Protein AF-A0A657AFZ0-F1 (afdb_monomer)

Sequence (140 aa):
MDDELVVFCDPKSELSTLSYVSDQQLSKAKWILREAGSGTRQAFDNAMQGVLHELNIELELQHTEAIKRAVESGMGIGCLSKVTLNDAFKRSSLIALKTPQRDFKRKFYIITHKDKYLSPGIRNWLELCFEYAELHNTYS

Structure (mmCIF, N/CA/C/O backbone):
data_AF-A0A657AFZ0-F1
#
_entry.id   AF-A0A657AFZ0-F1
#
loop_
_atom_site.group_PDB
_atom_site.id
_atom_site.type_symbol
_atom_site.label_atom_id
_atom_site.label_alt_id
_atom_site.label_comp_id
_atom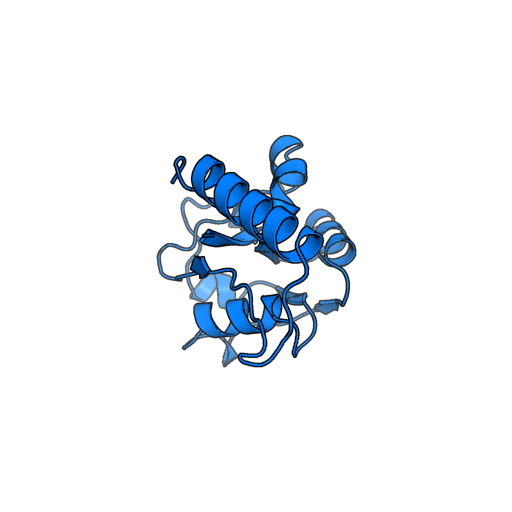_site.label_asym_id
_atom_site.label_entity_id
_atom_site.label_seq_id
_atom_site.pdbx_PDB_ins_code
_atom_site.Cartn_x
_atom_site.Cartn_y
_atom_site.Cartn_z
_atom_site.occupancy
_atom_site.B_iso_or_equiv
_atom_site.auth_seq_id
_atom_site.auth_comp_id
_atom_site.auth_asym_id
_atom_site.auth_atom_id
_atom_site.pdbx_PDB_model_num
ATOM 1 N N . MET A 1 1 ? 15.847 4.395 -7.811 1.00 70.00 1 MET A N 1
ATOM 2 C CA . MET A 1 1 ? 14.703 5.181 -7.325 1.00 70.00 1 MET A CA 1
ATOM 3 C C . MET A 1 1 ? 13.928 4.307 -6.372 1.00 70.00 1 MET A C 1
ATOM 5 O O . MET A 1 1 ? 13.512 3.214 -6.764 1.00 70.00 1 MET A O 1
ATOM 9 N N . ASP A 1 2 ? 13.813 4.765 -5.137 1.00 76.69 2 ASP A N 1
ATOM 10 C CA . ASP A 1 2 ? 13.100 4.034 -4.102 1.00 76.69 2 ASP A CA 1
ATOM 11 C C . ASP A 1 2 ? 11.601 4.352 -4.168 1.00 76.69 2 ASP A C 1
ATOM 13 O O . ASP A 1 2 ? 11.188 5.468 -4.484 1.00 76.69 2 ASP A O 1
ATOM 17 N N . ASP A 1 3 ? 10.780 3.335 -3.934 1.00 84.25 3 ASP A N 1
ATOM 18 C CA . ASP A 1 3 ? 9.333 3.441 -3.793 1.00 84.25 3 ASP A CA 1
ATOM 19 C C . ASP A 1 3 ? 8.899 2.608 -2.595 1.00 84.25 3 ASP A C 1
ATOM 21 O O . ASP A 1 3 ? 9.539 1.630 -2.206 1.00 84.25 3 ASP A O 1
ATOM 25 N N . GLU A 1 4 ? 7.785 2.997 -2.006 1.00 91.06 4 GLU A N 1
ATOM 26 C CA . GLU A 1 4 ? 7.251 2.354 -0.819 1.00 91.06 4 GLU A CA 1
ATOM 27 C C . GLU A 1 4 ? 5.762 2.141 -1.039 1.00 91.06 4 GLU A C 1
ATOM 29 O O . GLU A 1 4 ? 5.026 3.078 -1.374 1.00 91.06 4 GLU A O 1
ATOM 34 N N . LEU A 1 5 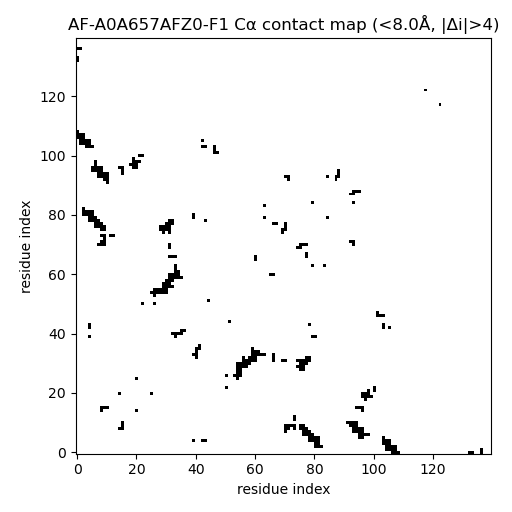? 5.311 0.900 -0.866 1.00 94.69 5 LEU A N 1
ATOM 35 C CA . LEU A 1 5 ? 3.887 0.658 -0.720 1.00 94.69 5 LEU A CA 1
ATOM 36 C C . LEU A 1 5 ? 3.458 1.040 0.695 1.00 94.69 5 LEU A C 1
ATOM 38 O O . LEU A 1 5 ? 4.146 0.780 1.675 1.00 94.69 5 LEU A O 1
ATOM 42 N N . VAL A 1 6 ? 2.295 1.660 0.803 1.00 96.62 6 VAL A N 1
ATOM 43 C CA . VAL A 1 6 ? 1.723 2.061 2.082 1.00 96.62 6 VAL A CA 1
ATOM 44 C C . VAL A 1 6 ? 0.385 1.369 2.217 1.00 96.62 6 VAL A C 1
ATOM 46 O O . VAL A 1 6 ? -0.428 1.405 1.292 1.00 96.62 6 VAL A O 1
ATOM 49 N N . VAL A 1 7 ? 0.166 0.729 3.364 1.00 97.62 7 VAL A N 1
ATOM 50 C CA . VAL A 1 7 ? -1.158 0.254 3.765 1.00 97.62 7 VAL A CA 1
ATOM 51 C C . VAL A 1 7 ? -1.947 1.455 4.272 1.00 97.62 7 VAL A C 1
ATOM 53 O O . VAL A 1 7 ? -1.413 2.276 5.016 1.00 97.62 7 VAL A O 1
ATOM 56 N N . PHE A 1 8 ? -3.199 1.599 3.859 1.00 98.31 8 PHE A N 1
ATOM 57 C CA . PHE A 1 8 ? -4.007 2.766 4.201 1.00 98.31 8 PHE A CA 1
ATOM 58 C C . PHE A 1 8 ? -5.476 2.408 4.411 1.00 98.31 8 PHE A C 1
ATOM 60 O O . PHE A 1 8 ? -5.975 1.415 3.880 1.00 98.31 8 PHE A O 1
ATOM 67 N N . CYS A 1 9 ? -6.167 3.246 5.175 1.00 98.25 9 CYS A N 1
ATOM 68 C CA . CYS A 1 9 ? -7.593 3.130 5.457 1.00 98.25 9 CYS A CA 1
ATOM 69 C C . CYS A 1 9 ? -8.274 4.501 5.416 1.00 98.25 9 CYS A C 1
ATOM 71 O O . CYS A 1 9 ? -7.610 5.540 5.321 1.00 98.25 9 CYS A O 1
ATOM 73 N N . ASP A 1 10 ? -9.602 4.512 5.510 1.00 97.75 10 ASP A N 1
ATOM 74 C CA . ASP A 1 10 ? -10.332 5.743 5.781 1.00 97.75 10 ASP A CA 1
ATOM 75 C C . ASP A 1 10 ? -10.090 6.232 7.229 1.00 97.75 10 ASP A C 1
ATOM 77 O O . ASP A 1 10 ? -9.787 5.429 8.119 1.00 97.75 10 ASP A O 1
ATOM 81 N N . PRO A 1 11 ? -10.246 7.539 7.505 1.00 96.94 11 PRO A N 1
ATOM 82 C CA . PRO A 1 11 ? -10.029 8.094 8.838 1.00 96.94 11 PRO A CA 1
ATOM 83 C C . PRO A 1 11 ? -10.948 7.552 9.940 1.00 96.94 11 PRO A C 1
ATOM 85 O O . PRO A 1 11 ? -10.578 7.621 11.111 1.00 96.94 11 PRO A O 1
ATOM 88 N N . LYS A 1 12 ? -12.141 7.048 9.597 1.00 95.81 12 LYS A N 1
ATOM 89 C CA . LYS A 1 12 ? -13.144 6.567 10.560 1.00 95.81 12 LYS A CA 1
ATOM 90 C C . LYS A 1 12 ? -12.959 5.089 10.913 1.00 95.81 12 LYS A C 1
ATOM 92 O O . LYS A 1 12 ? -13.614 4.616 11.839 1.00 95.81 12 LYS A O 1
ATOM 97 N N . SER A 1 13 ? -12.083 4.373 10.208 1.00 95.75 13 SER A N 1
ATOM 98 C CA . SER A 1 13 ? -11.701 3.001 10.537 1.00 95.75 13 SER A CA 1
ATOM 99 C C . SER A 1 13 ? -11.097 2.908 11.937 1.00 95.75 13 SER A C 1
ATOM 101 O O . SER A 1 13 ? -10.265 3.726 12.317 1.00 95.75 13 SER A O 1
ATOM 103 N N . GLU A 1 14 ? -11.432 1.857 12.684 1.00 94.25 14 GLU A N 1
ATOM 104 C CA . GLU A 1 14 ? -10.829 1.575 13.996 1.00 94.25 14 GLU A CA 1
ATOM 105 C C . GLU A 1 14 ? -9.298 1.447 13.910 1.00 94.25 14 GLU A C 1
ATOM 107 O O . GLU A 1 14 ? -8.578 1.864 14.821 1.00 94.25 14 GLU A O 1
ATOM 112 N N . LEU A 1 15 ? -8.790 0.940 12.778 1.00 95.25 15 LEU A N 1
ATOM 113 C CA . LEU A 1 15 ? -7.359 0.763 12.531 1.00 95.25 15 LEU A CA 1
ATOM 114 C C . LEU A 1 15 ? -6.597 2.091 12.467 1.00 95.25 15 LEU A C 1
ATOM 116 O O . LEU A 1 15 ? -5.401 2.106 12.749 1.00 95.25 15 LEU A O 1
ATOM 120 N N . SER A 1 16 ? -7.271 3.200 12.138 1.00 94.50 16 SER A N 1
ATOM 121 C CA . SER A 1 16 ? -6.639 4.521 12.020 1.00 94.50 16 SER A CA 1
ATOM 122 C C . SER A 1 16 ? -6.118 5.051 13.360 1.00 94.50 16 SER A C 1
ATOM 124 O O . SER A 1 16 ? -5.192 5.861 13.395 1.00 94.50 16 SER A O 1
ATOM 126 N N . THR A 1 17 ? -6.694 4.574 14.467 1.00 94.12 17 THR A N 1
ATOM 127 C CA . THR A 1 17 ? -6.353 5.003 15.831 1.00 94.12 17 THR A CA 1
ATOM 128 C C . THR A 1 17 ? -5.186 4.228 16.437 1.00 94.12 17 THR A C 1
ATOM 130 O O . THR A 1 17 ? -4.664 4.602 17.489 1.00 94.12 17 THR A O 1
ATOM 133 N N . LEU A 1 18 ? -4.763 3.142 15.788 1.00 95.06 18 LEU A N 1
ATOM 134 C CA . LEU A 1 18 ? -3.733 2.260 16.311 1.00 95.06 18 LEU A CA 1
ATOM 135 C C . LEU A 1 18 ? -2.337 2.819 16.039 1.00 95.06 18 LEU A C 1
ATOM 137 O O . LEU A 1 18 ? -2.026 3.281 14.942 1.00 95.06 18 LEU A O 1
ATOM 141 N N . SER A 1 19 ? -1.443 2.686 17.021 1.00 93.94 19 SER A N 1
ATOM 142 C CA . SER A 1 19 ? -0.029 3.045 16.848 1.00 93.94 19 SER A CA 1
ATOM 143 C C . SER A 1 19 ? 0.665 2.192 15.780 1.00 93.94 19 SER A C 1
ATOM 145 O O . SER A 1 19 ? 1.586 2.669 15.114 1.00 93.94 19 SER A O 1
ATOM 147 N N . TYR A 1 20 ? 0.243 0.935 15.636 1.00 95.38 20 TYR A N 1
ATOM 148 C CA . TYR A 1 20 ? 0.636 0.012 14.575 1.00 95.38 20 TYR A CA 1
ATOM 149 C C . TYR A 1 20 ? -0.433 -1.076 14.401 1.00 95.38 20 TYR A C 1
ATOM 151 O O . TYR A 1 20 ? -1.204 -1.345 15.323 1.00 95.38 20 TYR A O 1
ATOM 159 N N . VAL A 1 21 ? -0.459 -1.705 13.227 1.00 96.50 21 VAL A N 1
ATOM 160 C CA . VAL A 1 21 ? -1.404 -2.762 12.855 1.00 96.50 21 VAL A CA 1
ATOM 161 C C . VAL A 1 21 ? -0.669 -4.097 12.794 1.00 96.50 21 VAL A C 1
ATOM 163 O O . VAL A 1 21 ? 0.280 -4.256 12.025 1.00 96.50 21 VAL A O 1
ATOM 166 N N . SER A 1 22 ? -1.095 -5.054 13.618 1.00 95.44 22 SER A N 1
ATOM 167 C CA . SER A 1 22 ? -0.509 -6.397 13.677 1.00 95.44 22 SER A CA 1
ATOM 168 C C . SER A 1 22 ? -0.981 -7.285 12.526 1.00 95.44 22 SER A C 1
ATOM 170 O O . SER A 1 22 ? -2.014 -7.030 11.911 1.00 95.44 22 SER A O 1
ATOM 172 N N . ASP A 1 23 ? -0.274 -8.386 12.271 1.00 94.56 23 ASP A N 1
ATOM 173 C CA . ASP A 1 23 ? -0.674 -9.346 11.235 1.00 94.56 23 ASP A CA 1
ATOM 174 C C . ASP A 1 23 ? -2.068 -9.920 11.473 1.00 94.56 23 ASP A C 1
ATOM 176 O O . ASP A 1 23 ? -2.856 -10.027 10.544 1.00 94.56 23 ASP A O 1
ATOM 180 N N . GLN A 1 24 ? -2.431 -10.182 12.730 1.00 94.19 24 GLN A N 1
ATOM 181 C CA . GLN A 1 24 ? -3.770 -10.659 13.064 1.00 94.19 24 GLN A CA 1
ATOM 182 C C . GLN A 1 24 ? -4.860 -9.643 12.686 1.00 94.19 24 GLN A C 1
ATOM 184 O O . GLN A 1 24 ? -5.968 -10.028 12.313 1.00 94.19 24 GLN A O 1
ATOM 189 N N . GLN A 1 25 ? -4.571 -8.344 12.798 1.00 95.50 25 GLN A N 1
ATOM 190 C CA . GLN A 1 25 ? -5.490 -7.288 12.375 1.00 95.50 25 GLN A CA 1
ATOM 191 C C . GLN A 1 25 ? -5.532 -7.171 10.850 1.00 95.50 25 GLN A C 1
ATOM 193 O O . GLN A 1 25 ? -6.615 -7.006 10.295 1.00 95.50 25 GLN A O 1
ATOM 198 N N . LEU A 1 26 ? -4.389 -7.328 10.174 1.00 95.44 26 LEU A N 1
ATOM 199 C CA . LEU A 1 26 ? -4.314 -7.367 8.712 1.00 95.44 26 LEU A CA 1
ATOM 200 C C . LEU A 1 26 ? -5.091 -8.557 8.127 1.00 95.44 26 LEU A C 1
ATOM 202 O O . LEU A 1 26 ? -5.829 -8.360 7.166 1.00 95.44 26 LEU A O 1
ATOM 206 N N . SER A 1 27 ? -4.995 -9.754 8.715 1.00 94.69 27 SER A N 1
ATOM 207 C CA . SER A 1 27 ? -5.745 -10.941 8.267 1.00 94.69 27 SER A CA 1
ATOM 208 C C . SER A 1 27 ? -7.258 -10.786 8.466 1.00 94.69 27 SER A C 1
ATOM 210 O O . SER A 1 27 ? -8.049 -11.283 7.670 1.00 94.69 27 SER A O 1
ATOM 212 N N . LYS A 1 28 ? -7.689 -10.055 9.505 1.00 95.19 28 LYS A N 1
ATOM 213 C CA . LYS A 1 28 ? -9.114 -9.780 9.773 1.00 95.19 28 LYS A CA 1
ATOM 214 C C . LYS A 1 28 ? -9.691 -8.633 8.941 1.00 95.19 28 LYS A C 1
ATOM 216 O O . LYS A 1 28 ? -10.912 -8.517 8.839 1.00 95.19 28 LYS A O 1
ATOM 221 N N . ALA A 1 29 ? -8.845 -7.764 8.397 1.00 96.69 29 ALA A N 1
ATOM 222 C CA . ALA A 1 29 ? -9.285 -6.623 7.611 1.00 96.69 29 ALA A CA 1
ATOM 223 C C . ALA A 1 29 ? -9.786 -7.054 6.224 1.00 96.69 29 ALA A C 1
ATOM 225 O O . ALA A 1 29 ? -9.313 -8.030 5.644 1.00 96.69 29 ALA A O 1
ATOM 226 N N . LYS A 1 30 ? -10.730 -6.286 5.675 1.00 97.81 30 LYS A N 1
ATOM 227 C CA . LYS A 1 30 ? -11.157 -6.417 4.279 1.00 97.81 30 LYS A CA 1
ATOM 228 C C . LYS A 1 30 ? -10.168 -5.703 3.373 1.00 97.81 30 LYS A C 1
ATOM 230 O O . LYS A 1 30 ? -9.940 -4.507 3.554 1.00 97.81 30 LYS A O 1
ATOM 235 N N . TRP A 1 31 ? -9.616 -6.409 2.398 1.00 98.12 31 TRP A N 1
ATOM 236 C CA . TRP A 1 31 ? -8.624 -5.863 1.481 1.00 98.12 31 TRP A CA 1
ATOM 237 C C . TRP A 1 31 ? -9.223 -5.466 0.137 1.00 98.12 31 TRP A C 1
ATOM 239 O O . TRP A 1 31 ? -9.949 -6.232 -0.497 1.00 98.12 31 TRP A O 1
ATOM 249 N N . ILE A 1 32 ? -8.847 -4.270 -0.309 1.00 98.06 32 ILE A N 1
ATOM 250 C CA . ILE A 1 32 ? -9.141 -3.725 -1.630 1.00 98.06 32 ILE A CA 1
ATOM 251 C C . ILE A 1 32 ? -7.809 -3.552 -2.347 1.00 98.06 32 ILE A C 1
ATOM 253 O O . ILE A 1 32 ? -7.024 -2.650 -2.039 1.00 98.06 32 ILE A O 1
ATOM 257 N N . LEU A 1 33 ? -7.529 -4.451 -3.281 1.00 97.31 33 LEU A N 1
ATOM 258 C CA . LEU A 1 33 ? -6.216 -4.581 -3.898 1.00 97.31 33 LEU A CA 1
ATOM 259 C C . LEU A 1 33 ? -6.263 -4.314 -5.394 1.00 97.31 33 LEU A C 1
ATOM 261 O O . LEU A 1 33 ? -7.316 -4.272 -6.031 1.00 97.31 33 LEU A O 1
ATOM 265 N N . ARG A 1 34 ? -5.072 -4.144 -5.963 1.00 96.94 34 ARG A N 1
ATOM 266 C CA . ARG A 1 34 ? -4.889 -4.217 -7.409 1.00 96.94 34 ARG A CA 1
ATOM 267 C C . ARG A 1 34 ? -5.112 -5.642 -7.903 1.00 96.94 34 ARG A C 1
ATOM 269 O O . ARG A 1 34 ? -4.859 -6.604 -7.174 1.00 96.94 34 ARG A O 1
ATOM 276 N N . GLU A 1 35 ? -5.542 -5.749 -9.152 1.00 94.00 35 GLU A N 1
ATOM 277 C CA . GLU A 1 35 ? -5.683 -7.004 -9.875 1.00 94.00 35 GLU A CA 1
ATOM 278 C C . GLU A 1 35 ? -4.390 -7.828 -9.847 1.00 94.00 35 GLU A C 1
ATOM 280 O O . GLU A 1 35 ? -3.267 -7.292 -9.877 1.00 94.00 35 GLU A O 1
ATOM 285 N N . ALA A 1 36 ? -4.568 -9.149 -9.794 1.00 91.19 36 ALA A N 1
ATOM 286 C CA . ALA A 1 36 ? -3.486 -10.112 -9.914 1.00 91.19 36 ALA A CA 1
ATOM 287 C C . ALA A 1 36 ? -2.668 -9.878 -11.196 1.00 91.19 36 ALA A C 1
ATOM 289 O O . ALA A 1 36 ? -3.202 -9.536 -12.251 1.00 91.19 36 ALA A O 1
ATOM 290 N N . GLY A 1 37 ? -1.348 -10.046 -11.097 1.00 87.56 37 GLY A N 1
ATOM 291 C CA . GLY A 1 37 ? -0.417 -9.822 -12.208 1.00 87.56 37 GLY A CA 1
ATOM 292 C C . GLY A 1 37 ? 0.047 -8.372 -12.387 1.00 87.56 37 GLY A C 1
ATOM 293 O O . GLY A 1 37 ? 0.995 -8.132 -13.133 1.00 87.56 37 GLY A O 1
ATOM 294 N N . SER A 1 38 ? -0.540 -7.399 -11.681 1.00 90.56 38 SER A N 1
ATOM 295 C CA . SER A 1 38 ? 0.012 -6.040 -11.646 1.00 90.56 38 SER A CA 1
ATOM 296 C C . SER A 1 38 ? 1.282 -5.973 -10.783 1.00 90.56 38 SER A C 1
ATOM 298 O O . SER A 1 38 ? 1.391 -6.634 -9.749 1.00 90.56 38 SER A O 1
ATOM 300 N N . GLY A 1 39 ? 2.237 -5.110 -11.147 1.00 88.69 39 GLY A N 1
ATOM 301 C CA . GLY A 1 39 ? 3.482 -4.959 -10.376 1.00 88.69 39 GLY A CA 1
ATOM 302 C C . GLY A 1 39 ? 3.264 -4.451 -8.942 1.00 88.69 39 GLY A C 1
ATOM 303 O O . GLY A 1 39 ? 4.042 -4.757 -8.042 1.00 88.69 39 GLY A O 1
ATOM 304 N N . THR A 1 40 ? 2.186 -3.698 -8.698 1.00 91.19 40 THR A N 1
ATOM 305 C CA . THR A 1 40 ? 1.783 -3.295 -7.340 1.00 91.19 40 THR A CA 1
ATOM 306 C C . THR A 1 40 ? 1.254 -4.477 -6.542 1.00 91.19 40 THR A C 1
ATOM 308 O O . THR A 1 40 ? 1.654 -4.634 -5.393 1.00 91.19 40 THR A O 1
ATOM 311 N N . ARG A 1 41 ? 0.421 -5.334 -7.147 1.00 94.31 41 ARG A N 1
ATOM 312 C CA . ARG A 1 41 ? -0.058 -6.549 -6.485 1.00 94.31 41 ARG A CA 1
ATOM 313 C C . ARG A 1 41 ? 1.090 -7.497 -6.153 1.00 94.31 41 ARG A C 1
ATOM 315 O O . ARG A 1 41 ? 1.180 -7.955 -5.027 1.00 94.31 41 ARG A O 1
ATOM 322 N N . GLN A 1 42 ? 2.028 -7.692 -7.073 1.00 92.62 42 GLN A N 1
ATOM 323 C CA . GLN A 1 42 ? 3.181 -8.557 -6.827 1.00 92.62 42 GLN A CA 1
ATOM 324 C C . GLN A 1 42 ? 4.078 -8.046 -5.689 1.00 92.62 42 GLN A C 1
ATOM 326 O O . GLN A 1 42 ? 4.542 -8.824 -4.861 1.00 92.62 42 GLN A O 1
ATOM 331 N N . ALA A 1 43 ? 4.300 -6.730 -5.611 1.00 92.19 43 ALA A N 1
ATOM 332 C CA . ALA A 1 43 ? 5.038 -6.136 -4.499 1.00 92.19 43 ALA A CA 1
ATOM 333 C C . ALA A 1 43 ? 4.290 -6.275 -3.159 1.00 92.19 43 ALA A C 1
ATOM 335 O O . ALA A 1 43 ? 4.923 -6.536 -2.139 1.00 92.19 43 ALA A O 1
ATOM 336 N N . PHE A 1 44 ? 2.960 -6.158 -3.164 1.00 95.25 44 PHE A N 1
ATOM 337 C CA . PHE A 1 44 ? 2.133 -6.429 -1.988 1.00 95.25 44 PHE A CA 1
ATOM 338 C C . PHE A 1 44 ? 2.230 -7.895 -1.542 1.00 95.25 44 PHE A C 1
ATOM 340 O O . PHE A 1 44 ? 2.491 -8.156 -0.371 1.00 95.25 44 PHE A O 1
ATOM 347 N N . ASP A 1 45 ? 2.085 -8.842 -2.471 1.00 94.75 45 ASP A N 1
ATOM 348 C CA . ASP A 1 45 ? 2.145 -10.277 -2.179 1.00 94.75 45 ASP A CA 1
ATOM 349 C C . ASP A 1 45 ? 3.505 -10.662 -1.566 1.00 94.75 45 ASP A C 1
ATOM 351 O O . ASP A 1 45 ? 3.559 -11.421 -0.597 1.00 94.75 45 ASP A O 1
ATOM 355 N N . ASN A 1 46 ? 4.599 -10.077 -2.073 1.00 92.69 46 ASN A N 1
ATOM 356 C CA . ASN A 1 46 ? 5.944 -10.255 -1.519 1.00 92.69 46 ASN A CA 1
ATOM 357 C C . ASN A 1 46 ? 6.053 -9.718 -0.081 1.00 92.69 46 ASN A C 1
ATOM 359 O O . ASN A 1 46 ? 6.564 -10.410 0.796 1.00 92.69 46 ASN A O 1
ATOM 363 N N . ALA A 1 47 ? 5.549 -8.508 0.181 1.00 93.31 47 ALA A N 1
ATOM 364 C CA . ALA A 1 47 ? 5.573 -7.903 1.516 1.00 93.31 47 ALA A CA 1
ATOM 365 C C . ALA A 1 47 ? 4.720 -8.685 2.537 1.00 93.31 47 ALA A C 1
ATOM 367 O O . ALA A 1 47 ? 5.025 -8.735 3.732 1.00 93.31 47 ALA A O 1
ATOM 368 N N . MET A 1 48 ? 3.655 -9.328 2.058 1.00 94.44 48 MET A N 1
ATOM 369 C CA . MET A 1 48 ? 2.708 -10.105 2.859 1.00 94.44 48 MET A CA 1
ATOM 370 C C . MET A 1 48 ? 3.032 -11.603 2.907 1.00 94.44 48 MET A C 1
ATOM 372 O O . MET A 1 48 ? 2.223 -12.400 3.396 1.00 94.44 48 MET A O 1
ATOM 376 N N . GLN A 1 49 ? 4.219 -12.014 2.451 1.00 92.88 49 GLN A N 1
ATOM 377 C CA . GLN A 1 49 ? 4.636 -13.411 2.502 1.00 92.88 49 GLN A CA 1
ATOM 378 C C . GLN A 1 49 ? 4.504 -13.979 3.931 1.00 92.88 49 GLN A C 1
ATOM 380 O O . GLN A 1 49 ? 4.750 -13.304 4.935 1.00 92.88 49 GLN A O 1
ATOM 385 N N . GLY A 1 50 ? 4.041 -15.226 4.028 1.00 91.38 50 GLY A N 1
ATOM 386 C CA . GLY A 1 50 ? 3.758 -15.905 5.297 1.00 91.38 50 GLY A CA 1
ATOM 387 C C . GLY A 1 50 ? 2.328 -15.721 5.815 1.00 91.38 50 GLY A C 1
ATOM 388 O O . GLY A 1 50 ? 1.801 -16.660 6.394 1.00 91.38 50 GLY A O 1
ATOM 389 N N . VAL A 1 51 ? 1.663 -14.592 5.538 1.00 92.25 51 VAL A N 1
ATOM 390 C CA . VAL A 1 51 ? 0.262 -14.343 5.968 1.00 92.25 51 VAL A CA 1
ATOM 391 C C . VAL A 1 51 ? -0.699 -14.097 4.810 1.00 92.25 51 VAL A C 1
ATOM 393 O O . VAL A 1 51 ? -1.900 -14.018 5.021 1.00 92.25 51 VAL A O 1
ATOM 396 N N . LEU A 1 52 ? -0.194 -14.017 3.575 1.00 92.00 52 LEU A N 1
ATOM 397 C CA . LEU A 1 52 ? -0.991 -13.748 2.373 1.00 92.00 52 LEU A CA 1
ATOM 398 C C . LEU A 1 52 ? -2.227 -14.658 2.245 1.00 92.00 52 LEU A C 1
ATOM 400 O O . LEU A 1 52 ? -3.292 -14.203 1.848 1.00 92.00 52 LEU A O 1
ATOM 404 N N . HIS A 1 53 ? -2.084 -15.932 2.614 1.00 92.06 53 HIS A N 1
ATOM 405 C CA . HIS A 1 53 ? -3.148 -16.937 2.559 1.00 92.06 53 HIS A CA 1
ATOM 406 C C . HIS A 1 53 ? -4.272 -16.731 3.590 1.00 92.06 53 HIS A C 1
ATOM 408 O O . HIS A 1 53 ? -5.341 -17.314 3.443 1.00 92.06 53 HIS A O 1
ATOM 414 N N . GLU A 1 54 ? -4.037 -15.919 4.620 1.00 93.62 54 GLU A N 1
ATOM 415 C CA . GLU A 1 54 ? -5.016 -15.593 5.661 1.00 93.62 54 GLU A CA 1
ATOM 416 C C . GLU A 1 54 ? -5.786 -14.303 5.361 1.00 93.62 54 GLU A C 1
ATOM 418 O O . GLU A 1 54 ? -6.722 -13.962 6.084 1.00 93.62 54 GLU A O 1
ATOM 423 N N . LEU A 1 55 ? -5.383 -13.551 4.331 1.00 95.00 55 LEU A N 1
ATOM 424 C CA . LEU A 1 55 ? -5.981 -12.256 4.038 1.00 95.00 55 LEU A CA 1
ATOM 425 C C . LEU A 1 55 ? -7.364 -12.415 3.413 1.00 95.00 55 LEU A C 1
ATOM 427 O O . LEU A 1 55 ? -7.553 -13.153 2.445 1.00 95.00 55 LEU A O 1
ATOM 431 N N . ASN A 1 56 ? -8.318 -11.631 3.908 1.00 95.62 56 ASN A N 1
ATOM 432 C CA . ASN A 1 56 ? -9.621 -11.498 3.276 1.00 95.62 56 ASN A CA 1
ATOM 433 C C . ASN A 1 56 ? -9.576 -10.463 2.138 1.00 95.62 56 ASN A C 1
ATOM 435 O O . ASN A 1 56 ? -9.714 -9.259 2.372 1.00 95.62 56 ASN A O 1
ATOM 439 N N . ILE A 1 57 ? -9.378 -10.930 0.903 1.00 95.94 57 ILE A N 1
ATOM 440 C CA . ILE A 1 57 ? -9.417 -10.092 -0.303 1.00 95.94 57 ILE A CA 1
ATOM 441 C C . ILE A 1 57 ? -10.872 -9.917 -0.740 1.00 95.94 57 ILE A C 1
ATOM 443 O O . ILE A 1 57 ? -11.450 -10.788 -1.382 1.00 95.94 57 ILE A O 1
ATOM 447 N N . GLU A 1 58 ? -11.457 -8.774 -0.384 1.00 96.75 58 GLU A N 1
ATOM 448 C CA . GLU A 1 58 ? -12.856 -8.452 -0.684 1.00 96.75 58 GLU A CA 1
ATOM 449 C C . GLU A 1 58 ? -13.016 -7.990 -2.139 1.00 96.75 58 GLU A C 1
ATOM 451 O O . GLU A 1 58 ? -13.989 -8.342 -2.803 1.00 96.75 58 GLU A O 1
ATOM 456 N N . LEU A 1 59 ? -12.071 -7.183 -2.639 1.00 95.75 59 LEU A N 1
ATOM 457 C CA . LEU A 1 59 ? -12.140 -6.590 -3.974 1.00 95.75 59 LEU A CA 1
ATOM 458 C C . LEU A 1 59 ? -10.777 -6.511 -4.655 1.00 95.75 59 LEU A C 1
ATOM 460 O O . LEU A 1 59 ? -9.773 -6.122 -4.055 1.00 95.75 59 LEU A O 1
ATOM 464 N N . GLU A 1 60 ? -10.789 -6.767 -5.960 1.00 96.56 60 GLU A N 1
ATOM 465 C CA . GLU A 1 60 ? -9.656 -6.555 -6.855 1.00 96.56 60 GLU A CA 1
ATOM 466 C C . GLU A 1 60 ? -10.051 -5.578 -7.967 1.00 96.56 60 GLU A C 1
ATOM 468 O O . GLU A 1 60 ? -11.037 -5.785 -8.675 1.00 96.56 60 GLU A O 1
ATOM 473 N N . LEU A 1 61 ? -9.295 -4.489 -8.115 1.00 96.19 61 LEU A N 1
ATOM 474 C CA . LEU A 1 61 ? -9.621 -3.388 -9.022 1.00 96.19 61 LEU A CA 1
ATOM 475 C C . LEU A 1 61 ? -8.427 -3.027 -9.907 1.00 96.19 61 LEU A C 1
ATOM 477 O O . LEU A 1 61 ? -7.289 -2.978 -9.449 1.00 96.19 61 LEU A O 1
ATOM 481 N N . GLN A 1 62 ? -8.700 -2.681 -11.167 1.00 94.81 62 GLN A N 1
ATOM 482 C CA . GLN A 1 62 ? -7.659 -2.364 -12.156 1.00 94.81 62 GLN A CA 1
ATOM 483 C C . GLN A 1 62 ? -7.068 -0.954 -12.021 1.00 94.81 62 GLN A C 1
ATOM 485 O O . GLN A 1 62 ? -5.974 -0.662 -12.507 1.00 94.81 62 GLN A O 1
ATOM 490 N N . HIS A 1 63 ? -7.791 -0.046 -11.364 1.00 94.25 63 HIS A N 1
ATOM 491 C CA . HIS A 1 63 ? -7.455 1.374 -11.341 1.00 94.25 63 HIS A CA 1
ATOM 492 C C . HIS A 1 63 ? -7.125 1.857 -9.931 1.00 94.25 63 HIS A C 1
ATOM 494 O O . HIS A 1 63 ? -7.902 1.675 -8.996 1.00 94.25 63 HIS A O 1
ATOM 500 N N . THR A 1 64 ? -5.999 2.562 -9.802 1.00 94.75 64 THR A N 1
ATOM 501 C CA . THR A 1 64 ? -5.534 3.173 -8.546 1.00 94.75 64 THR A CA 1
ATOM 502 C C . THR A 1 64 ? -6.594 4.082 -7.915 1.00 94.75 64 THR A C 1
ATOM 504 O O . THR A 1 64 ? -6.835 4.002 -6.714 1.00 94.75 64 THR A O 1
ATOM 507 N N . GLU A 1 65 ? -7.276 4.910 -8.714 1.00 96.19 65 GLU A N 1
ATOM 508 C CA . GLU A 1 65 ? -8.339 5.790 -8.206 1.00 96.19 65 GLU A CA 1
ATOM 509 C C . GLU A 1 65 ? -9.550 5.012 -7.686 1.00 96.19 65 GLU A C 1
ATOM 511 O O . GLU A 1 65 ? -10.131 5.405 -6.679 1.00 96.19 65 GLU A O 1
ATOM 516 N N . ALA A 1 66 ? -9.909 3.890 -8.316 1.00 96.75 66 ALA A N 1
ATOM 517 C CA . ALA A 1 66 ? -11.031 3.072 -7.862 1.00 96.75 66 ALA A CA 1
ATOM 518 C C . ALA A 1 66 ? -10.754 2.470 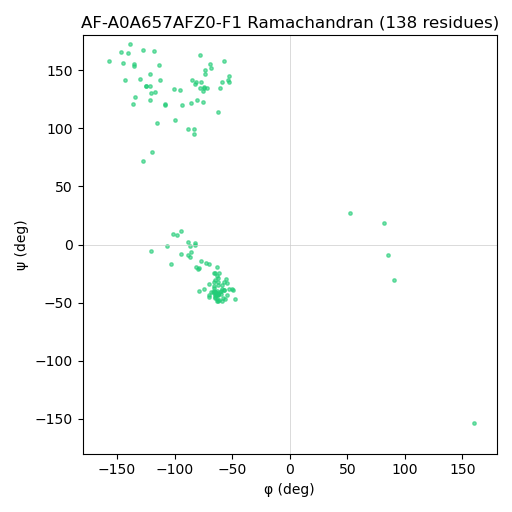-6.476 1.00 96.75 66 ALA A C 1
ATOM 520 O O . ALA A 1 66 ? -11.623 2.509 -5.608 1.00 96.75 66 ALA A O 1
ATOM 521 N N . ILE A 1 67 ? -9.521 2.009 -6.236 1.00 97.56 67 ILE A N 1
ATOM 522 C CA . ILE A 1 67 ? -9.094 1.515 -4.918 1.00 97.56 67 ILE A CA 1
ATOM 523 C C . ILE A 1 67 ? -9.162 2.633 -3.882 1.00 97.56 67 ILE A C 1
ATOM 525 O O . ILE A 1 67 ? -9.756 2.439 -2.824 1.00 97.56 67 ILE A O 1
ATOM 529 N N . LYS A 1 68 ? -8.610 3.818 -4.186 1.00 97.94 68 LYS A N 1
ATOM 530 C CA . LYS A 1 68 ? -8.669 4.958 -3.260 1.00 97.94 68 LYS A CA 1
ATOM 531 C C . LYS A 1 68 ? -10.108 5.300 -2.892 1.00 97.94 68 LYS A C 1
ATOM 533 O O . LYS A 1 68 ? -10.402 5.411 -1.712 1.00 97.94 68 LYS A O 1
ATOM 538 N N . ARG A 1 69 ? -11.012 5.390 -3.871 1.00 97.44 69 ARG A N 1
ATOM 539 C CA . ARG A 1 69 ? -12.429 5.710 -3.631 1.00 97.44 69 ARG A CA 1
ATOM 540 C C . ARG A 1 69 ? -13.147 4.656 -2.798 1.00 97.44 69 ARG A C 1
ATOM 542 O O . ARG A 1 69 ? -13.912 5.013 -1.908 1.00 97.44 69 ARG A O 1
ATOM 549 N N . ALA A 1 70 ? -12.894 3.378 -3.063 1.00 97.56 70 ALA A N 1
ATOM 550 C CA . ALA A 1 70 ? -13.499 2.296 -2.301 1.00 97.56 70 ALA A CA 1
ATOM 551 C C . ALA A 1 70 ? -13.026 2.318 -0.836 1.00 97.56 70 ALA A C 1
ATOM 553 O O . ALA A 1 70 ? -13.850 2.271 0.079 1.00 97.56 70 ALA A O 1
ATOM 554 N N . VAL A 1 71 ? -11.722 2.502 -0.602 1.00 98.00 71 VAL A N 1
ATOM 555 C CA . VAL A 1 71 ? -11.178 2.645 0.757 1.00 98.00 71 VAL A CA 1
ATOM 556 C C . VAL A 1 71 ? -11.702 3.913 1.432 1.00 98.00 71 VAL A C 1
ATOM 558 O O . VAL A 1 71 ? -12.188 3.816 2.547 1.00 98.00 71 VAL A O 1
ATOM 561 N N . GLU A 1 72 ? -11.709 5.069 0.756 1.00 96.94 72 GLU A N 1
ATOM 562 C CA . GLU A 1 72 ? -12.272 6.333 1.273 1.00 96.94 72 GLU A CA 1
ATOM 563 C C . GLU A 1 72 ? -13.746 6.196 1.699 1.00 96.94 72 GLU A C 1
ATOM 565 O O . GLU A 1 72 ? -14.198 6.898 2.603 1.00 96.94 72 GLU A O 1
ATOM 570 N N . SER A 1 73 ? -14.501 5.290 1.068 1.00 96.50 73 SER A N 1
ATOM 571 C CA . SER A 1 73 ? -15.896 4.999 1.420 1.00 96.50 73 SER A CA 1
ATOM 572 C C . SER A 1 73 ? -16.072 4.028 2.599 1.00 96.50 73 SER A C 1
ATOM 574 O O . SER A 1 73 ? -17.204 3.716 2.962 1.00 96.50 73 SER A O 1
ATOM 576 N N . GLY A 1 74 ? -14.978 3.564 3.212 1.00 96.06 74 GLY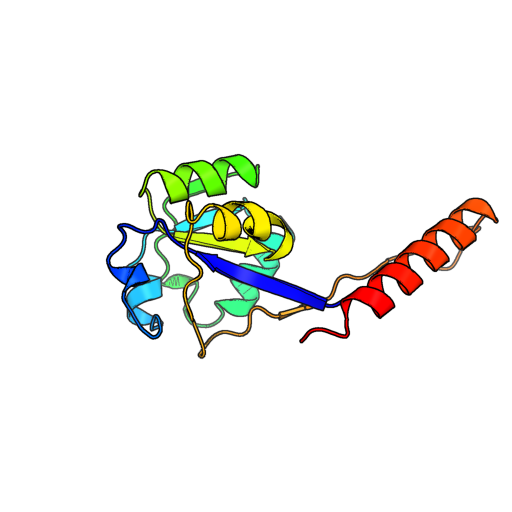 A N 1
ATOM 577 C CA . GLY A 1 74 ? -14.994 2.674 4.377 1.00 96.06 74 GLY A CA 1
ATOM 578 C C . GLY A 1 74 ? -15.196 1.194 4.041 1.00 96.06 74 GLY A C 1
ATOM 579 O O . GLY A 1 74 ? -15.564 0.410 4.911 1.00 96.06 74 GLY A O 1
ATOM 580 N N . MET A 1 75 ? -14.973 0.783 2.787 1.00 96.25 75 MET A N 1
ATOM 581 C CA . MET A 1 75 ? -15.159 -0.618 2.377 1.00 96.25 75 MET A CA 1
ATOM 582 C C . MET A 1 75 ? -14.071 -1.565 2.910 1.00 96.25 75 MET A C 1
ATOM 584 O O . MET A 1 75 ? -14.252 -2.782 2.885 1.00 96.25 75 MET A O 1
ATOM 588 N N . GLY A 1 76 ? -12.943 -1.030 3.380 1.00 96.69 76 GLY A N 1
ATOM 589 C CA . GLY A 1 76 ? -11.818 -1.821 3.863 1.00 96.69 76 GLY A CA 1
ATOM 590 C C . GLY A 1 76 ? -10.516 -1.030 3.872 1.00 96.69 76 GLY A C 1
ATOM 591 O O . GLY A 1 76 ? -10.523 0.195 3.960 1.00 96.69 76 GLY A O 1
ATOM 592 N N . ILE A 1 77 ? -9.400 -1.743 3.762 1.00 98.19 77 ILE A N 1
ATOM 593 C CA . ILE A 1 77 ? -8.051 -1.184 3.659 1.00 98.19 77 ILE A CA 1
ATOM 594 C C . ILE A 1 77 ? -7.447 -1.472 2.285 1.00 98.19 77 ILE A C 1
ATOM 596 O O . ILE A 1 77 ? -7.819 -2.435 1.613 1.00 98.19 77 ILE A O 1
ATOM 600 N N . GLY A 1 78 ? -6.506 -0.633 1.864 1.00 97.69 78 GLY A N 1
ATOM 601 C CA . GLY A 1 78 ? -5.802 -0.782 0.594 1.00 97.69 78 GLY A CA 1
ATOM 602 C C . GLY A 1 78 ? -4.291 -0.748 0.761 1.00 97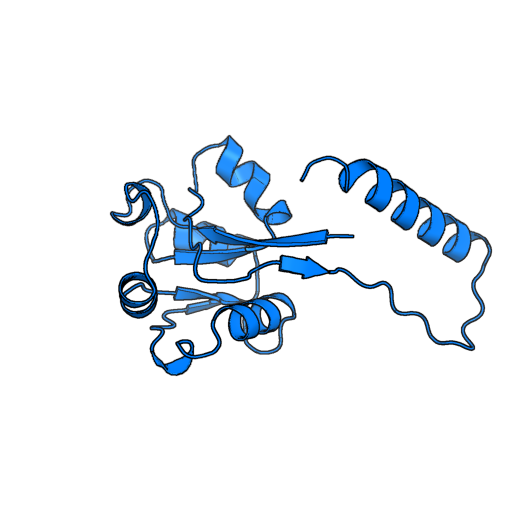.69 78 GLY A C 1
ATOM 603 O O . GLY A 1 78 ? -3.769 -0.360 1.805 1.00 97.69 78 GLY A O 1
ATOM 604 N N . CYS A 1 79 ? -3.582 -1.135 -0.297 1.00 97.38 79 CYS A N 1
ATOM 605 C CA . CYS A 1 79 ? -2.133 -0.998 -0.389 1.00 97.38 79 CYS A CA 1
ATOM 606 C C . CYS A 1 79 ? -1.740 -0.476 -1.775 1.00 97.38 79 CYS A C 1
ATOM 608 O O . CYS A 1 79 ? -2.075 -1.081 -2.795 1.00 97.38 79 CYS A O 1
ATOM 610 N N . LEU A 1 80 ? -1.067 0.675 -1.818 1.00 96.50 80 LEU A N 1
ATOM 611 C CA . LEU A 1 80 ? -0.655 1.359 -3.049 1.00 96.50 80 LEU A CA 1
ATOM 612 C C . LEU A 1 80 ? 0.676 2.085 -2.833 1.00 96.50 80 LEU A C 1
ATOM 614 O O . LEU A 1 80 ? 1.099 2.291 -1.700 1.00 96.50 80 LEU A O 1
ATOM 618 N N . SER A 1 81 ? 1.328 2.508 -3.921 1.00 94.12 81 SER A N 1
ATOM 619 C CA . SER A 1 81 ? 2.533 3.345 -3.831 1.00 94.12 81 SER A CA 1
ATOM 620 C C . SER A 1 81 ? 2.218 4.661 -3.122 1.00 94.12 81 SER A C 1
ATOM 622 O O . SER A 1 81 ? 1.240 5.342 -3.457 1.00 94.12 81 SER A O 1
ATOM 624 N N . LYS A 1 82 ? 3.094 5.042 -2.191 1.00 92.88 82 LYS A N 1
ATOM 625 C CA . LYS A 1 82 ? 3.047 6.291 -1.423 1.00 92.88 82 LYS A CA 1
ATOM 626 C C . LYS A 1 82 ? 2.859 7.520 -2.306 1.00 92.88 82 LYS A C 1
ATOM 628 O O . LYS A 1 82 ? 2.060 8.397 -1.982 1.00 92.88 82 LYS A O 1
ATOM 633 N N . VAL A 1 83 ? 3.515 7.543 -3.469 1.00 90.94 83 VAL A N 1
ATOM 634 C CA . VAL A 1 83 ? 3.425 8.644 -4.440 1.00 90.94 83 VAL A CA 1
ATOM 635 C C . VAL A 1 83 ? 1.974 8.891 -4.865 1.00 90.94 83 VAL A C 1
ATOM 637 O O . VAL A 1 83 ? 1.542 10.036 -4.955 1.00 90.94 83 VAL A O 1
ATOM 640 N N . THR A 1 84 ? 1.187 7.828 -5.053 1.00 93.19 84 THR A N 1
ATOM 641 C CA . THR A 1 84 ? -0.221 7.920 -5.489 1.00 93.19 84 THR A CA 1
ATOM 642 C C . THR A 1 84 ? -1.195 8.337 -4.380 1.00 93.19 84 THR A C 1
ATOM 644 O O . THR A 1 84 ? -2.342 8.703 -4.667 1.00 93.19 84 THR A O 1
ATOM 647 N N . LEU A 1 85 ? -0.742 8.276 -3.123 1.00 95.62 85 LEU A N 1
ATOM 648 C CA . LEU A 1 85 ? -1.522 8.548 -1.915 1.00 95.62 85 LEU A CA 1
ATOM 649 C C . LEU A 1 85 ? -1.229 9.926 -1.308 1.00 95.62 85 LEU A C 1
ATOM 651 O O . LEU A 1 85 ? -2.045 10.421 -0.536 1.00 95.62 85 LEU A O 1
ATOM 655 N N . ASN A 1 86 ? -0.117 10.571 -1.683 1.00 93.75 86 ASN A N 1
ATOM 656 C CA . ASN A 1 86 ? 0.320 11.857 -1.128 1.00 93.75 86 ASN A CA 1
ATOM 657 C C . ASN A 1 86 ? -0.795 12.913 -1.068 1.00 93.75 86 ASN A C 1
ATOM 659 O O . ASN A 1 86 ? -0.985 13.546 -0.032 1.00 93.75 86 ASN A O 1
ATOM 663 N N . ASP A 1 87 ? -1.562 13.086 -2.145 1.00 95.00 87 ASP A N 1
ATOM 664 C CA . ASP A 1 87 ? -2.643 14.078 -2.169 1.00 95.00 87 ASP A CA 1
ATOM 665 C C . ASP A 1 87 ? -3.827 13.688 -1.277 1.00 95.00 87 ASP A C 1
ATOM 667 O O . ASP A 1 87 ? -4.446 14.551 -0.656 1.00 95.00 87 ASP A O 1
ATOM 671 N N . ALA A 1 88 ? -4.136 12.394 -1.164 1.00 95.69 88 ALA A N 1
ATOM 672 C CA . ALA A 1 88 ? -5.186 11.912 -0.269 1.00 95.69 88 ALA A CA 1
ATOM 673 C C . ALA A 1 88 ? -4.793 12.102 1.204 1.00 95.69 88 ALA A C 1
ATOM 675 O O . ALA A 1 88 ? -5.603 12.568 2.005 1.00 95.69 88 ALA A O 1
ATOM 676 N N . PHE A 1 89 ? -3.527 11.843 1.540 1.00 96.25 89 PHE A N 1
ATOM 677 C CA . PHE A 1 89 ? -2.984 12.089 2.875 1.00 96.25 89 PHE A CA 1
ATOM 678 C C . PHE A 1 89 ? -2.967 13.579 3.225 1.00 96.25 89 PHE A C 1
ATOM 680 O O . PHE A 1 89 ? -3.409 13.953 4.310 1.00 96.25 89 PHE A O 1
ATOM 687 N N . LYS A 1 90 ? -2.556 14.451 2.293 1.00 95.94 90 LYS A N 1
ATOM 688 C CA . LYS A 1 90 ? -2.608 15.915 2.478 1.00 95.94 90 LYS A CA 1
ATOM 689 C C . LYS A 1 90 ? -4.023 16.429 2.742 1.00 95.94 90 LYS A C 1
ATOM 691 O O . LYS A 1 90 ? -4.190 17.381 3.494 1.00 95.94 90 LYS A O 1
ATOM 696 N N . ARG A 1 91 ? -5.035 15.813 2.124 1.00 96.06 91 ARG A N 1
ATOM 697 C CA . ARG A 1 91 ? -6.454 16.148 2.339 1.00 96.06 91 ARG A CA 1
ATOM 698 C C . ARG A 1 91 ? -7.082 15.415 3.525 1.00 96.06 91 ARG A C 1
ATOM 700 O O . ARG A 1 91 ? -8.271 15.596 3.766 1.00 96.06 91 ARG A O 1
ATOM 707 N N . SER A 1 92 ? -6.321 14.562 4.210 1.00 95.81 92 SER A N 1
ATOM 708 C CA . SER A 1 92 ? -6.812 13.686 5.277 1.00 95.81 92 SER A CA 1
ATOM 709 C C . SER A 1 92 ? -8.022 12.837 4.862 1.00 95.81 92 SER A C 1
ATOM 711 O O . SER A 1 92 ? -8.829 12.464 5.709 1.00 95.81 92 SER A O 1
ATOM 713 N N . SER A 1 93 ? -8.165 12.525 3.564 1.00 96.56 93 SER A N 1
ATOM 714 C CA . SER A 1 93 ? -9.217 11.621 3.077 1.00 96.56 93 SER A CA 1
ATOM 715 C C . SER A 1 93 ? -8.849 10.154 3.285 1.00 96.56 93 SER A C 1
ATOM 717 O O . SER A 1 93 ? -9.730 9.305 3.345 1.00 96.56 93 SER A O 1
ATOM 719 N N . LEU A 1 94 ? -7.555 9.873 3.448 1.00 97.88 94 LEU A N 1
ATOM 720 C CA . LEU A 1 94 ? -6.994 8.570 3.781 1.00 97.88 94 LEU A CA 1
ATOM 721 C C . LEU A 1 94 ? -5.930 8.736 4.867 1.00 97.88 94 LEU A C 1
ATOM 723 O O . LEU A 1 94 ? -5.318 9.800 4.989 1.00 97.88 94 LEU A O 1
ATOM 727 N N . ILE A 1 95 ? -5.686 7.672 5.627 1.00 97.25 95 ILE A N 1
ATOM 728 C CA . ILE A 1 95 ? -4.653 7.611 6.664 1.00 97.25 95 ILE A CA 1
ATOM 729 C C . ILE A 1 95 ? -3.740 6.418 6.394 1.00 97.25 95 ILE A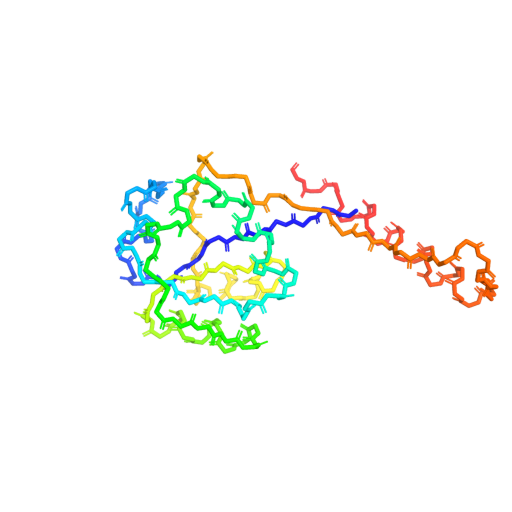 C 1
ATOM 731 O O . ILE A 1 95 ? -4.204 5.331 6.052 1.00 97.25 95 ILE A O 1
ATOM 735 N N . ALA A 1 96 ? -2.432 6.634 6.537 1.00 97.31 96 ALA A N 1
ATOM 736 C CA . ALA A 1 96 ? -1.430 5.580 6.453 1.00 97.31 96 ALA A CA 1
ATOM 737 C C . ALA A 1 96 ? -1.425 4.730 7.733 1.00 97.31 96 ALA A C 1
ATOM 739 O O . ALA A 1 96 ? -1.355 5.262 8.841 1.00 97.31 96 ALA A O 1
ATOM 740 N N . LEU A 1 97 ? -1.440 3.412 7.569 1.00 97.12 97 LEU A N 1
ATOM 741 C CA . LEU A 1 97 ? -1.340 2.434 8.644 1.00 97.12 97 LEU A CA 1
ATOM 742 C C . LEU A 1 97 ? 0.113 1.984 8.806 1.00 97.12 97 LEU A C 1
ATOM 744 O O . LEU A 1 97 ? 0.791 1.653 7.833 1.00 97.12 97 LEU A O 1
ATOM 748 N N . LYS A 1 98 ? 0.600 1.959 10.049 1.00 95.50 98 LYS A N 1
ATOM 749 C CA . LYS A 1 98 ? 1.958 1.500 10.364 1.00 95.50 98 LYS A CA 1
ATOM 750 C C . LYS A 1 98 ? 1.980 -0.015 10.537 1.00 95.50 98 LYS A C 1
ATOM 752 O O . LYS A 1 98 ? 1.325 -0.537 11.431 1.00 95.50 98 LYS A O 1
ATOM 757 N N . THR A 1 99 ? 2.783 -0.704 9.737 1.00 94.69 99 THR A N 1
ATOM 758 C CA . THR A 1 99 ? 2.935 -2.171 9.749 1.00 94.69 99 THR A CA 1
ATOM 759 C C . THR A 1 99 ? 4.422 -2.540 9.865 1.00 94.69 99 THR A C 1
ATOM 761 O O . THR A 1 99 ? 5.028 -2.953 8.876 1.00 94.69 99 THR A O 1
ATOM 764 N N . PRO A 1 100 ? 5.060 -2.334 11.034 1.00 91.75 100 PRO A N 1
ATOM 765 C CA . PRO A 1 100 ? 6.516 -2.459 11.198 1.00 91.75 100 PRO A CA 1
ATOM 766 C C . PRO A 1 100 ? 7.063 -3.875 10.956 1.00 91.75 100 PRO A C 1
ATOM 768 O O . PRO A 1 100 ? 8.254 -4.042 10.720 1.00 91.75 100 PRO A O 1
ATOM 771 N N . GLN A 1 101 ? 6.206 -4.891 11.015 1.00 91.50 101 GLN A N 1
ATOM 772 C CA . GLN A 1 101 ? 6.542 -6.291 10.767 1.00 91.50 101 GLN A CA 1
ATOM 773 C C . GLN A 1 101 ? 6.574 -6.669 9.275 1.00 91.50 101 GLN A C 1
ATOM 775 O O . GLN A 1 101 ? 6.819 -7.827 8.944 1.00 91.50 101 GLN A O 1
ATOM 780 N N . ARG A 1 102 ? 6.298 -5.717 8.373 1.00 91.06 102 ARG A N 1
ATOM 781 C CA . ARG A 1 102 ? 6.204 -5.930 6.923 1.00 91.06 102 ARG A CA 1
ATOM 782 C C . ARG A 1 102 ? 7.146 -4.990 6.182 1.00 91.06 102 ARG A C 1
ATOM 784 O O . ARG A 1 102 ? 7.199 -3.802 6.492 1.00 91.06 102 ARG A O 1
ATOM 791 N N . ASP A 1 103 ? 7.856 -5.515 5.185 1.00 90.31 103 ASP A N 1
ATOM 792 C CA . ASP A 1 103 ? 8.713 -4.707 4.315 1.00 90.31 103 ASP A CA 1
ATOM 793 C C . ASP A 1 103 ? 8.004 -4.404 2.996 1.00 90.31 103 ASP A C 1
ATOM 795 O O . ASP A 1 103 ? 7.839 -5.271 2.139 1.00 90.31 103 ASP A O 1
ATOM 799 N N . PHE A 1 104 ? 7.577 -3.154 2.852 1.00 90.06 104 PHE A N 1
ATOM 800 C CA . PHE A 1 104 ? 6.899 -2.648 1.663 1.00 90.06 104 PHE A CA 1
ATOM 801 C C . PHE A 1 104 ? 7.817 -1.831 0.743 1.00 90.06 104 PHE A C 1
ATOM 803 O O . PHE A 1 104 ? 7.343 -1.204 -0.215 1.00 90.06 104 PHE A O 1
ATOM 810 N N . LYS A 1 105 ? 9.127 -1.820 1.015 1.00 86.81 105 LYS A N 1
ATOM 811 C CA . LYS A 1 105 ? 10.097 -1.126 0.170 1.00 86.81 105 LYS A CA 1
ATOM 812 C C . LYS A 1 105 ? 10.281 -1.884 -1.135 1.00 86.81 105 LYS A C 1
ATOM 814 O O . LYS A 1 105 ? 10.473 -3.098 -1.168 1.00 86.81 105 LYS A O 1
ATOM 819 N N . ARG A 1 106 ? 10.277 -1.148 -2.241 1.00 82.44 106 ARG A N 1
ATOM 820 C CA . ARG A 1 106 ? 10.622 -1.672 -3.562 1.00 82.44 106 ARG A CA 1
ATOM 821 C C . ARG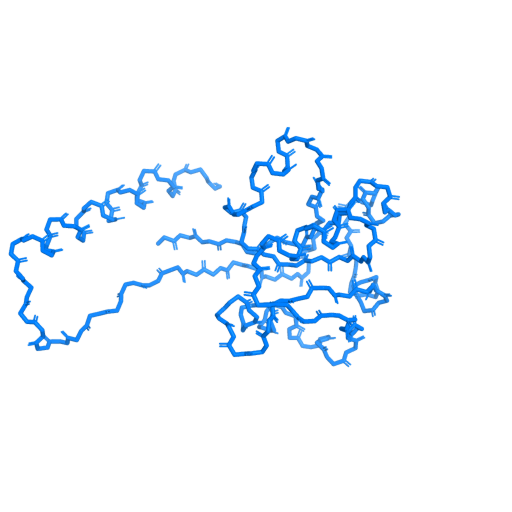 A 1 106 ? 11.434 -0.649 -4.338 1.00 82.44 106 ARG A C 1
ATOM 823 O O . ARG A 1 106 ? 11.488 0.527 -3.998 1.00 82.44 106 ARG A O 1
ATOM 830 N N . LYS A 1 107 ? 12.067 -1.102 -5.413 1.00 77.25 107 LYS A N 1
ATOM 831 C CA . LYS A 1 107 ? 12.830 -0.233 -6.308 1.00 77.25 107 LYS A CA 1
ATOM 832 C C . LYS A 1 107 ? 12.150 -0.157 -7.661 1.00 77.25 107 LYS A C 1
ATOM 834 O O . LYS A 1 107 ? 11.658 -1.163 -8.172 1.00 77.25 107 LYS A O 1
ATOM 839 N N . PHE A 1 108 ? 12.158 1.031 -8.251 1.00 77.38 108 PHE A N 1
ATOM 840 C CA . PHE A 1 108 ? 11.883 1.174 -9.672 1.00 77.38 108 PHE A CA 1
ATOM 841 C C . PHE A 1 108 ? 13.149 0.894 -10.476 1.00 77.38 108 PHE A C 1
ATOM 843 O O . PHE A 1 108 ? 14.242 1.348 -10.125 1.00 77.38 108 PHE A O 1
ATOM 850 N N . TYR A 1 109 ? 12.972 0.166 -11.575 1.00 76.06 109 TYR A N 1
ATOM 851 C CA . TYR A 1 109 ? 14.033 -0.202 -12.500 1.00 76.06 109 TYR A CA 1
ATOM 852 C C . TYR A 1 109 ? 13.696 0.316 -13.892 1.00 76.06 109 TYR A C 1
ATOM 854 O O . TYR A 1 109 ? 12.572 0.160 -14.367 1.00 76.06 109 TYR A O 1
ATOM 862 N N . ILE A 1 110 ? 14.692 0.889 -14.562 1.00 81.75 110 ILE A N 1
ATOM 863 C CA . ILE A 1 110 ? 14.628 1.158 -15.995 1.00 81.75 110 ILE A CA 1
ATOM 864 C C . ILE A 1 110 ? 15.260 -0.039 -16.700 1.00 81.75 110 ILE A C 1
ATOM 866 O O . ILE A 1 110 ? 16.427 -0.349 -16.471 1.00 81.75 110 ILE A O 1
ATOM 870 N N . ILE A 1 111 ? 14.489 -0.714 -17.552 1.00 81.62 111 ILE A N 1
ATOM 871 C CA . ILE A 1 111 ? 14.954 -1.882 -18.305 1.00 81.62 111 ILE A CA 1
ATOM 872 C C . ILE A 1 111 ? 15.111 -1.486 -19.774 1.00 81.62 111 ILE A C 1
ATOM 874 O O . ILE A 1 111 ? 14.153 -1.068 -20.425 1.00 81.62 111 ILE A O 1
ATOM 878 N N . THR A 1 112 ? 16.322 -1.635 -20.309 1.00 82.38 112 THR A N 1
ATOM 879 C CA . THR A 1 112 ? 16.630 -1.439 -21.731 1.00 82.38 112 THR A CA 1
ATOM 880 C C . THR A 1 112 ? 17.211 -2.724 -22.319 1.00 82.38 112 THR A C 1
ATOM 882 O O . THR A 1 112 ? 17.885 -3.494 -21.638 1.00 82.38 112 THR A O 1
ATOM 885 N N . HIS A 1 113 ? 16.926 -2.994 -23.595 1.00 81.94 113 HIS A N 1
ATOM 886 C CA . HIS A 1 113 ? 17.557 -4.113 -24.293 1.00 81.94 113 HIS A CA 1
ATOM 887 C C . HIS A 1 113 ? 19.011 -3.750 -24.620 1.00 81.94 113 HIS A C 1
ATOM 889 O O . HIS A 1 113 ? 19.261 -2.653 -25.119 1.00 81.94 113 HIS A O 1
ATOM 895 N N . LYS A 1 114 ? 19.949 -4.676 -24.384 1.00 76.88 114 LYS A N 1
ATOM 896 C CA . LYS A 1 114 ? 21.398 -4.456 -24.560 1.00 76.88 114 LYS A CA 1
ATOM 897 C C . LYS A 1 114 ? 21.787 -3.961 -25.962 1.00 76.88 114 LYS A C 1
ATOM 899 O O . LYS A 1 114 ? 22.686 -3.143 -26.089 1.00 76.88 114 LYS A O 1
ATOM 904 N N . ASP A 1 115 ? 21.054 -4.398 -26.987 1.00 80.56 115 ASP A N 1
ATOM 905 C CA . ASP A 1 115 ? 21.317 -4.052 -28.393 1.00 80.56 115 ASP A CA 1
ATOM 906 C C . ASP A 1 115 ? 20.425 -2.902 -28.902 1.00 80.56 115 ASP A C 1
ATOM 908 O O . ASP A 1 115 ? 20.365 -2.625 -30.100 1.00 80.56 115 ASP A O 1
ATOM 912 N N . LYS A 1 116 ? 19.665 -2.240 -28.018 1.00 79.38 116 LYS A N 1
ATOM 913 C CA . LYS A 1 116 ? 18.787 -1.138 -28.422 1.00 79.38 116 LYS A CA 1
ATOM 914 C C . LYS A 1 116 ? 19.622 0.105 -28.699 1.00 79.38 116 LYS A C 1
ATOM 916 O O . LYS A 1 116 ? 20.292 0.621 -27.809 1.00 79.38 116 LYS A O 1
ATOM 921 N N . TYR A 1 117 ? 19.514 0.640 -29.913 1.00 83.81 117 TYR A N 1
ATOM 922 C CA . TYR A 1 117 ? 20.085 1.944 -30.229 1.00 83.81 117 TYR A CA 1
ATOM 923 C C . TYR A 1 117 ? 19.415 3.030 -29.375 1.00 83.81 117 TYR A C 1
ATOM 925 O O . TYR A 1 117 ? 18.221 3.311 -29.513 1.00 83.81 117 TYR A O 1
ATOM 933 N N . LEU A 1 118 ? 20.189 3.641 -28.479 1.00 83.81 118 LEU A N 1
ATOM 934 C CA . LEU A 1 118 ? 19.742 4.759 -27.656 1.00 83.81 118 LEU A CA 1
ATOM 935 C C . LEU A 1 118 ? 20.010 6.061 -28.413 1.00 83.81 118 LEU A C 1
ATOM 937 O O . LEU A 1 118 ? 21.132 6.582 -28.439 1.00 83.81 118 LEU A O 1
ATOM 941 N N . SER A 1 119 ? 18.965 6.589 -29.049 1.00 88.81 119 SER A N 1
ATOM 942 C CA . SER A 1 119 ? 19.037 7.900 -29.692 1.00 88.81 119 SER A CA 1
ATOM 943 C C . SER A 1 119 ? 19.443 8.981 -28.675 1.00 88.81 119 SER A C 1
ATOM 945 O O . SER A 1 119 ? 19.263 8.793 -27.466 1.00 88.81 119 SER A O 1
ATOM 947 N N . PRO A 1 120 ? 19.986 10.125 -29.126 1.00 88.56 120 PRO A N 1
ATOM 948 C CA . PRO A 1 120 ? 20.312 11.237 -28.232 1.00 88.56 120 PRO A CA 1
ATOM 949 C C . PRO A 1 120 ? 19.124 11.671 -27.360 1.00 88.56 120 PRO A C 1
ATOM 951 O O . PRO A 1 120 ? 19.294 11.911 -26.171 1.00 88.56 120 PRO A O 1
ATOM 954 N N . GLY A 1 121 ? 17.905 11.669 -27.915 1.00 90.19 121 GLY A N 1
ATOM 955 C CA . GLY A 1 121 ? 16.689 11.990 -27.163 1.00 90.19 121 GLY A CA 1
ATOM 956 C C . GLY A 1 121 ? 16.373 10.986 -26.050 1.00 90.19 121 GLY A C 1
ATOM 957 O O . GLY A 1 121 ? 16.015 11.395 -24.951 1.00 90.19 121 GLY A O 1
ATOM 958 N N . ILE A 1 122 ? 16.558 9.681 -26.296 1.00 87.12 122 ILE A N 1
ATOM 959 C CA . ILE A 1 122 ? 16.369 8.654 -25.257 1.00 87.12 122 ILE A CA 1
ATOM 960 C C . ILE A 1 122 ? 17.426 8.802 -24.161 1.00 87.12 122 ILE A C 1
ATOM 962 O O . ILE A 1 122 ? 17.091 8.680 -22.990 1.00 87.12 122 ILE A O 1
ATOM 966 N N . ARG A 1 123 ? 18.684 9.087 -24.519 1.00 87.31 123 ARG A N 1
ATOM 967 C CA . ARG A 1 123 ? 19.750 9.319 -23.532 1.00 87.31 123 ARG A CA 1
ATOM 968 C C . ARG A 1 123 ? 19.451 10.518 -22.641 1.00 87.31 123 ARG A C 1
ATOM 970 O O . ARG A 1 123 ? 19.495 10.364 -21.430 1.00 87.31 123 ARG A O 1
ATOM 977 N N . ASN A 1 124 ? 19.055 11.641 -23.235 1.00 91.44 124 ASN A N 1
ATOM 978 C CA . ASN A 1 124 ? 18.677 12.833 -22.481 1.00 91.44 124 ASN A CA 1
ATOM 979 C C . ASN A 1 124 ? 17.475 12.567 -21.557 1.00 91.44 124 ASN A C 1
ATOM 981 O O . ASN A 1 124 ? 17.460 12.979 -20.407 1.00 91.44 124 ASN A O 1
ATOM 985 N N . TRP A 1 125 ? 16.470 11.821 -22.029 1.00 89.88 125 TRP A N 1
ATOM 986 C CA . TRP A 1 125 ? 15.336 11.436 -21.185 1.00 89.88 125 TRP A CA 1
ATOM 987 C C . TRP A 1 125 ? 15.749 10.533 -20.012 1.00 89.88 125 TRP A C 1
ATOM 989 O O . TRP A 1 125 ? 15.287 10.737 -18.894 1.00 89.88 125 TRP A O 1
ATOM 999 N N . LEU A 1 126 ? 16.636 9.561 -20.250 1.00 88.62 126 LEU A N 1
ATOM 1000 C CA . LEU A 1 126 ? 17.171 8.701 -19.192 1.00 88.62 126 LEU A CA 1
ATOM 1001 C C . LEU A 1 126 ? 17.956 9.505 -18.152 1.00 88.62 126 LEU A C 1
ATOM 1003 O O . LEU A 1 126 ? 17.778 9.273 -16.961 1.00 88.62 126 LEU A O 1
ATOM 1007 N N . GLU A 1 127 ? 18.782 10.450 -18.595 1.00 88.31 127 GLU A N 1
ATOM 1008 C CA . GLU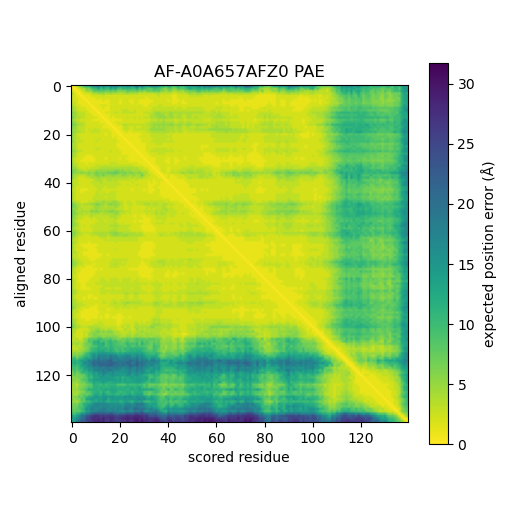 A 1 127 ? 19.544 11.353 -17.729 1.00 88.31 127 GLU A CA 1
ATOM 1009 C C . GLU A 1 127 ? 18.611 12.172 -16.830 1.00 88.31 127 GLU A C 1
ATOM 1011 O O . GLU A 1 127 ? 18.738 12.106 -15.610 1.00 88.31 127 GLU A O 1
ATOM 1016 N N . LEU A 1 128 ? 17.565 12.783 -17.402 1.00 88.94 128 LEU A N 1
ATOM 1017 C CA . LEU A 1 128 ? 16.524 13.477 -16.634 1.00 88.94 128 LEU A CA 1
ATOM 1018 C C . LEU A 1 128 ? 15.837 12.564 -15.605 1.00 88.94 128 LEU A C 1
ATOM 1020 O O . LEU A 1 128 ? 15.528 12.998 -14.496 1.00 88.94 128 LEU A O 1
ATOM 1024 N N . CYS A 1 129 ? 15.583 11.295 -15.943 1.00 86.44 129 CYS A N 1
ATOM 1025 C CA . CYS A 1 129 ? 15.020 10.336 -14.990 1.00 86.44 129 CYS A CA 1
ATOM 1026 C C . CYS A 1 129 ? 15.980 10.026 -13.832 1.00 86.44 129 CYS A C 1
ATOM 1028 O O . CYS A 1 129 ? 15.521 9.888 -12.695 1.00 86.44 129 CYS A O 1
ATOM 1030 N N . PHE A 1 130 ? 17.283 9.898 -14.099 1.00 84.88 130 PHE A N 1
ATOM 1031 C CA . PHE A 1 130 ? 18.285 9.642 -13.063 1.00 84.88 130 PHE A CA 1
ATOM 1032 C C . PHE A 1 130 ? 18.497 10.862 -12.162 1.00 84.88 130 PHE A C 1
ATOM 1034 O O . PHE A 1 130 ? 18.435 10.710 -10.944 1.00 84.88 130 PHE A O 1
ATOM 1041 N N . GLU A 1 131 ? 18.622 12.062 -12.731 1.00 87.31 131 GLU A N 1
ATOM 1042 C CA . GLU A 1 131 ? 18.706 13.317 -11.970 1.00 87.31 131 GLU A CA 1
ATOM 1043 C C . GLU A 1 131 ? 17.478 13.512 -11.071 1.00 87.31 131 GLU A C 1
ATOM 1045 O O . GLU A 1 131 ? 17.596 13.814 -9.881 1.00 87.31 131 GLU A O 1
ATOM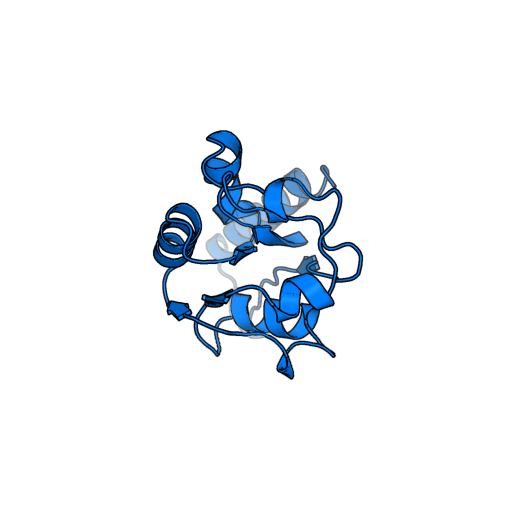 1050 N N . TYR A 1 132 ? 16.276 13.280 -11.615 1.00 82.94 132 TYR A N 1
ATOM 1051 C CA . TYR A 1 132 ? 15.041 13.366 -10.839 1.00 82.94 132 TYR A CA 1
ATOM 1052 C C . TYR A 1 132 ? 15.038 12.374 -9.670 1.00 82.94 132 TYR A C 1
ATOM 1054 O O . TYR A 1 132 ? 14.633 12.731 -8.561 1.00 82.94 132 TYR A O 1
ATOM 1062 N N . ALA A 1 133 ? 15.500 11.142 -9.900 1.00 77.56 133 ALA A N 1
ATOM 1063 C CA . ALA A 1 133 ? 15.590 10.129 -8.859 1.00 77.56 133 ALA A CA 1
ATOM 1064 C C . ALA A 1 133 ? 16.588 10.517 -7.758 1.00 77.56 133 ALA A C 1
ATOM 1066 O O . ALA A 1 133 ? 16.262 10.343 -6.590 1.00 77.56 133 ALA A O 1
ATOM 1067 N N . GLU A 1 134 ? 17.758 11.065 -8.096 1.00 78.31 134 GLU A N 1
ATOM 1068 C CA . GLU A 1 134 ? 18.761 11.511 -7.116 1.00 78.31 134 GLU A CA 1
ATOM 1069 C C . GLU A 1 134 ? 18.246 12.656 -6.236 1.00 78.31 134 GLU A C 1
ATOM 1071 O O . GLU A 1 134 ? 18.378 12.605 -5.011 1.00 78.31 134 GLU A O 1
ATOM 1076 N N . LEU A 1 135 ? 17.577 13.643 -6.840 1.00 73.75 135 LEU A N 1
ATOM 1077 C CA . LEU A 1 135 ? 16.995 14.781 -6.122 1.00 73.75 135 LEU A CA 1
ATOM 1078 C C . LEU A 1 135 ? 15.916 14.371 -5.110 1.00 73.75 135 LEU A C 1
ATOM 1080 O O . LEU A 1 135 ? 15.735 15.052 -4.104 1.00 73.75 135 LEU A O 1
ATOM 1084 N N . HIS A 1 136 ? 15.206 13.269 -5.360 1.00 67.94 136 HIS A N 1
ATOM 1085 C CA . HIS A 1 136 ? 14.089 12.814 -4.525 1.00 67.94 136 HIS A CA 1
ATOM 1086 C C . HIS A 1 136 ? 14.429 11.588 -3.658 1.00 67.94 136 HIS A C 1
ATOM 1088 O O . HIS A 1 136 ? 13.595 11.168 -2.859 1.00 67.94 136 HIS A O 1
ATOM 1094 N N . ASN A 1 137 ? 15.651 11.047 -3.752 1.00 59.09 137 ASN A N 1
ATOM 1095 C CA . ASN A 1 137 ? 16.158 9.982 -2.875 1.00 59.09 137 ASN A CA 1
ATOM 1096 C C . ASN A 1 137 ? 16.785 10.526 -1.569 1.00 59.09 137 ASN A C 1
ATOM 1098 O O . ASN A 1 137 ? 17.151 9.739 -0.701 1.00 59.09 137 ASN A O 1
ATOM 1102 N N . THR A 1 138 ? 16.932 11.849 -1.411 1.00 40.50 138 THR A N 1
ATOM 1103 C CA . THR A 1 138 ? 17.582 12.500 -0.249 1.00 40.50 138 THR A CA 1
ATOM 1104 C C . THR A 1 138 ? 16.644 12.807 0.926 1.00 40.50 138 THR A C 1
ATOM 1106 O O . THR A 1 138 ? 17.090 13.328 1.946 1.00 40.50 138 THR A O 1
ATOM 1109 N N . TYR A 1 139 ? 15.368 12.428 0.834 1.00 35.81 139 TYR A N 1
ATOM 1110 C CA . TYR A 1 139 ? 14.405 12.497 1.936 1.00 35.81 139 TYR A CA 1
ATOM 1111 C C . TYR A 1 139 ? 13.880 11.088 2.251 1.00 35.81 139 TYR A C 1
ATOM 1113 O O . TYR A 1 139 ? 12.806 10.689 1.800 1.00 35.81 139 TYR A O 1
ATOM 1121 N N . SER A 1 140 ? 14.659 10.301 2.992 1.00 32.22 140 SER A N 1
ATOM 1122 C CA . SER A 1 140 ? 14.229 9.043 3.623 1.00 32.22 140 SER A CA 1
ATOM 1123 C C . SER A 1 140 ? 14.764 8.959 5.040 1.00 32.22 140 SER A C 1
ATOM 1125 O O . SER A 1 140 ? 15.919 9.389 5.247 1.00 32.22 140 SER A O 1
#

pLDDT: mean 90.38, std 10.62, range [32.22, 98.31]

Solvent-accessible surface area (backbone atoms only — not comparable to full-atom values): 8101 Å² total; per-residue (Å²): 80,82,45,42,51,39,41,31,30,16,66,85,43,76,69,62,77,44,91,54,56,51,70,72,55,54,32,72,35,39,30,37,36,50,34,85,89,36,73,68,29,54,49,49,52,62,33,34,60,98,50,58,92,56,44,41,75,74,42,69,37,91,44,73,66,58,42,51,54,45,18,54,70,63,71,29,32,34,63,45,51,44,82,82,40,49,69,39,47,76,68,58,50,34,38,81,50,43,44,90,93,44,63,40,74,47,70,63,80,90,88,77,64,92,86,58,83,71,49,73,68,55,49,53,51,51,49,54,53,51,54,54,34,57,72,63,60,77,76,124

Mean predicted aligned error: 5.98 Å

Foldseek 3Di:
DKWFKFKKAFCPDPLLPDPAAELVNQLVWEEAEEDPPDPQVVLVCVQCPPSSVSHHHPYYDHDPVVSLVCRLVGVTMYIDIPVSCVVVVVVSSMHTHHHPSTGRMDDDDDDDDPPDDQDPVNVVVVVVVVVVCVVPVPPD

Radius of gyration: 17.17 Å; Cα contacts (8 Å, |Δi|>4): 199; chains: 1; bounding box: 37×33×47 Å

Secondary structure (DSSP, 8-state):
-EEEEEEEE-TTSGGGG-SS--HHHHHHSEEEEEPTTSHHHHHHHHHTTTTGGG-EEEEEES-HHHHHHHHHTTS-EEEEEHHHHHHHHHTTSSEEEP-TTS--EEE------TT----HHHHHHHHHHHHHHHHHSS--

Nearest PDB structures (foldseek):
  7erp-assembly2_C  TM=9.346E-01  e=1.844E-11  Cronobacter sakazakii
  5z49-assembly1_A  TM=8.089E-01  e=1.433E-10  Synechococcus elongatus PCC 7942 = FACHB-805
  5y2w-assembly1_A-2  TM=8.683E-01  e=5.867E-10  Synechocystis sp. PCC 6803 substr. Kazusa
  5y2v-assembly1_C  TM=8.097E-01  e=1.349E-09  Synechocystis sp. PCC 6803 substr. Kazusa
  8h3z-assembly1_B  TM=8.828E-01  e=2.752E-07  Anabaena